Protein AF-A0AAW0K7T1-F1 (afdb_monomer_lite)

InterPro domains:
  IPR015847 Exoribonuclease, phosphorolytic domain 2 [PF03725] (44-92)
  IPR027408 PNPase/RNase PH domain superfamily [G3DSA:3.30.230.70] (1-126)
  IPR036345 Exoribonuclease, PH domain 2 superfamily [SSF55666] (41-121)
  IPR050590 Exosome complex component Rrp42 subfamily [PTHR11097] (3-123)

Foldseek 3Di:
DFDWDFWWFQDPVRDIDGDDPPDPPDDDDGTPDPGIHTDDDPWDKFKWKWADDDPDIRTPDDPVRVVVGFWMWMWIAIPVLHTPDIDIDDGDDDCPPVNVVVNSVVRVVVCVVVVVVVVVVVVVVVVVVVVVVVVVVVVVVVVVVVVVVVVVVVVVVVVVD

Sequence (161 aa):
MKVQIPAVSLNNDGKIVVVSEENGGKLEKDAVNKERMKLMLKSIPFSLTCVLHKNYILADPTAEEESIMETIVTVVLDSSSQLVSLYKPGGPVLAYTSAIQHCVALTRQRMKELQKILDEANSGMEDCVALTRQRMKELQKILDEANSGMEDFISDHSAFH

pLDDT: mean 82.74, std 13.33, range [40.06, 96.69]

Structure (mmCIF, N/CA/C/O backbone):
data_AF-A0AAW0K7T1-F1
#
_entry.id   AF-A0AAW0K7T1-F1
#
loop_
_atom_site.group_PDB
_atom_site.id
_atom_site.type_symbol
_atom_site.label_atom_id
_atom_site.label_alt_id
_atom_site.label_comp_id
_atom_site.label_asym_id
_atom_site.label_entity_id
_atom_site.label_seq_id
_atom_site.pdbx_PDB_ins_code
_atom_site.Cartn_x
_atom_site.Cartn_y
_atom_site.Cartn_z
_atom_site.occupancy
_atom_site.B_iso_or_equiv
_atom_site.auth_seq_id
_atom_site.auth_comp_id
_atom_site.auth_asym_id
_atom_site.auth_atom_id
_atom_site.pdbx_PDB_model_num
ATOM 1 N N . MET A 1 1 ? 9.283 0.497 -9.125 1.00 50.47 1 MET A N 1
ATOM 2 C CA . MET A 1 1 ? 8.727 -0.758 -9.688 1.00 50.47 1 MET A CA 1
ATOM 3 C C . MET A 1 1 ? 8.596 -0.618 -11.207 1.00 50.47 1 MET A C 1
ATOM 5 O O . MET A 1 1 ? 7.737 0.116 -11.676 1.00 50.47 1 MET A O 1
ATOM 9 N N . LYS A 1 2 ? 9.488 -1.237 -11.994 1.00 67.81 2 LYS A N 1
ATOM 10 C CA . LYS A 1 2 ? 9.484 -1.144 -13.469 1.00 67.81 2 LYS A CA 1
ATOM 11 C C . LYS A 1 2 ? 8.886 -2.415 -14.075 1.00 67.81 2 LYS A C 1
ATOM 13 O O . LYS A 1 2 ? 9.613 -3.263 -14.576 1.00 67.81 2 LYS A O 1
ATOM 18 N N . VAL A 1 3 ? 7.563 -2.551 -13.998 1.00 83.19 3 VAL A N 1
ATOM 19 C CA . VAL A 1 3 ? 6.852 -3.606 -14.735 1.00 83.19 3 VAL A CA 1
ATOM 20 C C . VAL A 1 3 ? 6.747 -3.179 -16.195 1.00 83.19 3 VAL A C 1
ATOM 22 O O . VAL A 1 3 ? 6.293 -2.071 -16.496 1.00 83.19 3 VAL A O 1
ATOM 25 N N . GLN A 1 4 ? 7.199 -4.048 -17.094 1.00 84.38 4 GLN A N 1
ATOM 26 C CA . GLN A 1 4 ? 7.139 -3.836 -18.535 1.00 84.38 4 GLN A CA 1
ATOM 27 C C . GLN A 1 4 ? 6.329 -4.948 -19.190 1.00 84.38 4 GLN A C 1
ATOM 29 O O . GLN A 1 4 ? 6.441 -6.113 -18.815 1.00 84.38 4 GLN A O 1
ATOM 34 N N . ILE A 1 5 ? 5.534 -4.571 -20.181 1.00 86.12 5 ILE A N 1
ATOM 35 C CA . ILE A 1 5 ? 4.824 -5.485 -21.063 1.00 86.12 5 ILE A CA 1
ATOM 36 C C . ILE A 1 5 ? 5.794 -5.855 -22.191 1.00 86.12 5 ILE A C 1
ATOM 38 O O . ILE A 1 5 ? 6.320 -4.946 -22.841 1.00 86.12 5 ILE A O 1
ATOM 42 N N . PRO A 1 6 ? 6.080 -7.148 -22.414 1.00 83.75 6 PRO A N 1
ATOM 43 C CA . PRO A 1 6 ? 6.983 -7.570 -23.476 1.00 83.75 6 PRO A CA 1
ATOM 44 C C . PRO A 1 6 ? 6.395 -7.288 -24.865 1.00 83.75 6 PRO A C 1
ATOM 46 O O . PRO A 1 6 ? 5.176 -7.257 -25.045 1.00 83.75 6 PRO A O 1
ATOM 49 N N . ALA A 1 7 ? 7.274 -7.121 -25.853 1.00 84.06 7 ALA A N 1
ATOM 50 C CA . ALA A 1 7 ? 6.875 -7.096 -27.253 1.00 84.06 7 ALA A CA 1
ATOM 51 C C . ALA A 1 7 ? 6.382 -8.489 -27.673 1.00 84.06 7 ALA A C 1
ATOM 53 O O . ALA A 1 7 ? 6.989 -9.505 -27.327 1.00 84.06 7 ALA A O 1
ATOM 54 N N . VAL A 1 8 ? 5.276 -8.531 -28.413 1.00 85.81 8 VAL A N 1
ATOM 55 C CA . VAL A 1 8 ? 4.668 -9.774 -28.897 1.00 85.81 8 VAL A CA 1
ATOM 56 C C . VAL A 1 8 ? 4.308 -9.658 -30.375 1.00 85.81 8 VAL A C 1
ATOM 58 O O . VAL A 1 8 ? 3.917 -8.585 -30.848 1.00 85.81 8 VAL A O 1
ATOM 61 N N . SER A 1 9 ? 4.423 -10.768 -31.099 1.00 83.62 9 SER A N 1
ATOM 62 C CA . SER A 1 9 ? 3.986 -10.910 -32.490 1.00 83.62 9 SER A CA 1
ATOM 63 C C . SER A 1 9 ? 3.113 -12.151 -32.661 1.00 83.62 9 SER A C 1
ATOM 65 O O . SER A 1 9 ? 3.105 -13.048 -31.814 1.00 83.62 9 SER A O 1
ATOM 67 N N . LEU A 1 10 ? 2.338 -12.186 -33.743 1.00 86.31 10 LEU A N 1
ATOM 68 C CA . LEU A 1 10 ? 1.570 -13.360 -34.140 1.00 86.31 10 LEU A CA 1
ATOM 69 C C . LEU A 1 10 ? 2.404 -14.165 -35.141 1.00 86.31 10 LEU A C 1
ATOM 71 O O . LEU A 1 10 ? 2.863 -13.608 -36.135 1.00 86.31 10 LEU A O 1
ATOM 75 N N . ASN A 1 11 ? 2.623 -15.454 -34.884 1.00 83.19 11 ASN A N 1
ATOM 76 C CA . ASN A 1 11 ? 3.299 -16.327 -35.841 1.00 83.19 11 ASN A CA 1
ATOM 77 C C . ASN A 1 11 ? 2.321 -16.843 -36.919 1.00 83.19 11 ASN A C 1
ATOM 79 O O . ASN A 1 11 ? 1.102 -16.710 -36.792 1.00 83.19 11 ASN A O 1
ATOM 83 N N . ASN A 1 12 ? 2.851 -1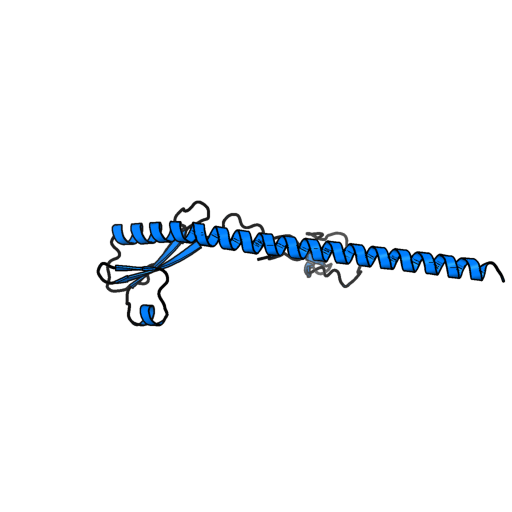7.494 -37.958 1.00 85.25 12 ASN A N 1
ATOM 84 C CA . ASN A 1 12 ? 2.056 -18.048 -39.065 1.00 85.25 12 ASN A CA 1
ATOM 85 C C . ASN A 1 12 ? 1.067 -19.160 -38.641 1.00 85.25 12 ASN A C 1
ATOM 87 O O . ASN A 1 12 ? 0.127 -19.450 -39.376 1.00 85.25 12 ASN A O 1
ATOM 91 N N . ASP A 1 13 ? 1.233 -19.740 -37.446 1.00 86.56 13 ASP A N 1
ATOM 92 C CA . ASP A 1 13 ? 0.298 -20.708 -36.851 1.00 86.56 13 ASP A CA 1
ATOM 93 C C . ASP A 1 13 ? -0.820 -20.034 -36.026 1.00 86.56 13 ASP A C 1
ATOM 95 O O . ASP A 1 13 ? -1.599 -20.718 -35.359 1.00 86.56 13 ASP A O 1
ATOM 99 N N . GLY A 1 14 ? -0.877 -18.696 -35.997 1.00 84.81 14 GLY A N 1
ATOM 100 C CA . GLY A 1 14 ? -1.840 -17.928 -35.203 1.00 84.81 14 GLY A CA 1
ATOM 101 C C . GLY A 1 14 ? -1.541 -17.894 -33.698 1.00 84.81 14 GLY A C 1
ATOM 102 O O . GLY A 1 14 ? -2.426 -17.583 -32.901 1.00 84.81 14 GLY A O 1
ATOM 103 N N . LYS A 1 15 ? -0.315 -18.221 -33.277 1.00 86.12 15 LYS A N 1
ATOM 104 C CA . LYS A 1 15 ? 0.126 -18.178 -31.875 1.00 86.12 15 LYS A CA 1
ATOM 105 C C . LYS A 1 15 ? 0.825 -16.862 -31.558 1.00 86.12 15 LYS A C 1
ATOM 107 O O . LYS A 1 15 ? 1.611 -16.355 -32.353 1.00 86.12 15 LYS A O 1
ATOM 112 N N . ILE A 1 16 ? 0.577 -16.346 -30.356 1.00 85.25 16 ILE A N 1
ATOM 113 C CA . ILE A 1 16 ? 1.273 -15.171 -29.826 1.00 85.25 16 ILE A CA 1
ATOM 114 C C . ILE A 1 16 ? 2.646 -15.615 -29.316 1.00 85.25 16 ILE A C 1
ATOM 116 O O . ILE A 1 16 ? 2.732 -16.467 -28.431 1.00 85.25 16 ILE A O 1
ATOM 120 N N . VAL A 1 17 ? 3.709 -15.034 -29.865 1.00 84.62 17 VAL A N 1
ATOM 121 C CA . VAL A 1 17 ? 5.097 -15.287 -29.465 1.00 84.62 17 VAL A CA 1
ATOM 122 C C . VAL A 1 17 ? 5.725 -14.014 -28.903 1.00 84.62 17 VAL A C 1
ATOM 124 O O . VAL A 1 17 ? 5.456 -12.909 -29.374 1.00 84.62 17 VAL A O 1
ATOM 127 N N . VAL A 1 18 ? 6.545 -14.160 -27.861 1.00 82.62 18 VAL A N 1
ATOM 128 C CA . VAL A 1 18 ? 7.312 -13.047 -27.286 1.00 82.62 18 VAL A CA 1
ATOM 129 C C . VAL A 1 18 ? 8.527 -12.786 -28.168 1.00 82.62 18 VAL A C 1
ATOM 131 O O . VAL A 1 18 ? 9.276 -13.710 -28.482 1.00 82.62 18 VAL A O 1
ATOM 134 N N . VAL A 1 19 ? 8.726 -11.528 -28.555 1.00 75.00 19 VAL A N 1
ATOM 135 C CA . VAL A 1 19 ? 9.887 -11.107 -29.343 1.00 75.00 19 VAL A CA 1
ATOM 136 C C . VAL A 1 19 ? 11.032 -10.796 -28.376 1.00 75.00 19 VAL A C 1
ATOM 138 O O . VAL A 1 19 ? 10.951 -9.840 -27.602 1.00 75.00 19 VAL A O 1
ATOM 141 N N . SER A 1 20 ? 12.086 -11.615 -28.393 1.00 65.19 20 SER A N 1
ATOM 142 C CA . SER A 1 20 ? 13.309 -11.391 -27.609 1.00 65.19 20 SER A CA 1
ATOM 143 C C . SER A 1 20 ? 14.411 -10.774 -28.479 1.00 65.19 20 SER A C 1
ATOM 145 O O . SER A 1 20 ? 14.655 -11.242 -29.586 1.00 65.19 20 SER A O 1
ATOM 147 N N . GLU A 1 21 ? 15.100 -9.749 -27.963 1.00 57.88 21 GLU A N 1
ATOM 148 C CA . GLU A 1 21 ? 16.149 -8.975 -28.669 1.00 57.88 21 GLU A CA 1
ATOM 149 C C . GLU A 1 21 ? 17.438 -9.773 -28.962 1.00 57.88 21 GLU A C 1
ATOM 151 O O . GLU A 1 21 ? 18.262 -9.363 -29.771 1.00 57.88 21 GLU A O 1
ATOM 156 N N . GLU A 1 22 ? 17.611 -10.923 -28.315 1.00 51.62 22 GLU A N 1
ATOM 157 C CA . GLU A 1 22 ? 18.790 -11.802 -28.386 1.00 51.62 22 GLU A CA 1
ATOM 158 C C . GLU A 1 22 ? 18.866 -12.652 -29.665 1.00 51.62 22 GLU A C 1
ATOM 160 O O . GLU A 1 22 ? 19.948 -13.089 -30.052 1.00 51.62 22 GLU A O 1
ATOM 165 N N . ASN A 1 23 ? 17.754 -12.818 -30.383 1.00 42.06 23 ASN A N 1
ATOM 166 C CA . ASN A 1 23 ? 17.749 -13.483 -31.679 1.00 42.06 23 ASN A CA 1
ATOM 167 C C . ASN A 1 23 ? 17.470 -12.438 -32.755 1.00 42.06 23 ASN A C 1
ATOM 169 O O . ASN A 1 23 ? 16.326 -12.025 -32.926 1.00 42.06 23 ASN A O 1
ATOM 173 N N . GLY A 1 24 ? 18.503 -12.055 -33.514 1.00 43.94 24 GLY A N 1
ATOM 174 C CA . GLY A 1 24 ? 18.429 -11.210 -34.718 1.00 43.94 24 GLY A CA 1
ATOM 175 C C . GLY A 1 24 ? 17.633 -11.830 -35.879 1.00 43.94 24 GLY A C 1
ATOM 176 O O . GLY A 1 24 ? 18.003 -11.702 -37.045 1.00 43.94 24 GLY A O 1
ATOM 177 N N . GLY A 1 25 ? 16.551 -12.543 -35.572 1.00 40.06 25 GLY A N 1
ATOM 178 C CA . GLY A 1 25 ? 15.578 -13.039 -36.519 1.00 40.06 25 GLY A CA 1
ATOM 179 C C . GLY A 1 25 ? 14.757 -11.874 -37.046 1.00 40.06 25 GLY A C 1
ATOM 180 O O . GLY A 1 25 ? 14.109 -11.163 -36.282 1.00 40.06 25 GLY A O 1
ATOM 181 N N . LYS A 1 26 ? 14.826 -11.684 -38.366 1.00 46.22 26 LYS A N 1
ATOM 182 C CA . LYS A 1 26 ? 13.970 -10.814 -39.180 1.00 46.22 26 LYS A CA 1
ATOM 183 C C . LYS A 1 26 ? 12.615 -10.561 -38.511 1.00 46.22 26 LYS A C 1
ATOM 185 O O . LYS A 1 26 ? 11.834 -11.490 -38.337 1.00 46.22 26 LYS A O 1
ATOM 190 N N . LEU A 1 27 ? 12.347 -9.290 -38.212 1.00 50.31 27 LEU A N 1
ATOM 191 C CA . LEU A 1 27 ? 11.017 -8.768 -37.909 1.00 50.31 27 LEU A CA 1
ATOM 192 C C . LEU A 1 27 ? 10.053 -9.204 -39.024 1.00 50.31 27 LEU A C 1
ATOM 194 O O . LEU A 1 27 ? 9.995 -8.580 -40.087 1.00 50.31 27 LEU A O 1
ATOM 198 N N . GLU A 1 28 ? 9.331 -10.305 -38.810 1.00 49.34 28 GLU A N 1
ATOM 199 C CA . GLU A 1 28 ? 8.152 -10.613 -39.609 1.00 49.34 28 GLU A CA 1
ATOM 200 C C . GLU A 1 28 ? 7.115 -9.514 -39.356 1.00 49.34 28 GLU A C 1
ATOM 202 O O . GLU A 1 28 ? 7.003 -8.959 -38.261 1.00 49.34 28 GLU A O 1
ATOM 207 N N . LYS A 1 29 ? 6.440 -9.119 -40.432 1.00 51.88 29 LYS A N 1
ATOM 208 C CA . LYS A 1 29 ? 5.893 -7.778 -40.669 1.00 51.88 29 LYS A CA 1
ATOM 209 C C . LYS A 1 29 ? 4.701 -7.353 -39.795 1.00 51.88 29 LYS A C 1
ATOM 211 O O . LYS A 1 29 ? 4.168 -6.281 -40.048 1.00 51.88 29 LYS A O 1
ATOM 216 N N . ASP A 1 30 ? 4.351 -8.084 -38.740 1.00 53.38 30 ASP A N 1
ATOM 217 C CA . ASP A 1 30 ? 3.136 -7.849 -37.944 1.00 53.38 30 ASP A CA 1
ATOM 218 C C . ASP A 1 30 ? 3.378 -7.953 -36.422 1.00 53.38 30 ASP A C 1
ATOM 220 O O . ASP A 1 30 ? 2.646 -8.611 -35.680 1.00 53.38 30 ASP A O 1
ATOM 224 N N . ALA A 1 31 ? 4.432 -7.306 -35.913 1.00 53.41 31 ALA A N 1
ATOM 225 C CA . ALA A 1 31 ? 4.592 -7.126 -34.468 1.00 53.41 31 ALA A CA 1
ATOM 226 C C . ALA A 1 31 ? 3.558 -6.111 -33.938 1.00 53.41 31 ALA A C 1
ATOM 228 O O . ALA A 1 31 ? 3.558 -4.949 -34.348 1.00 53.41 31 ALA A O 1
ATOM 229 N N . VAL A 1 32 ? 2.702 -6.535 -32.996 1.00 61.22 32 VAL A N 1
ATOM 230 C CA . VAL A 1 32 ? 1.666 -5.682 -32.370 1.00 61.22 32 VAL A CA 1
ATOM 231 C C . VAL A 1 32 ? 2.302 -4.595 -31.499 1.00 61.22 32 VAL A C 1
ATOM 233 O O . VAL A 1 32 ? 1.772 -3.493 -31.390 1.00 61.22 32 VAL A O 1
ATOM 236 N N . ASN A 1 33 ? 3.472 -4.881 -30.920 1.00 62.50 33 ASN A N 1
ATOM 237 C CA . ASN A 1 33 ? 4.326 -3.899 -30.261 1.00 62.50 33 ASN A CA 1
ATOM 238 C C . ASN A 1 33 ? 5.776 -4.077 -30.698 1.00 62.50 33 ASN A C 1
ATOM 240 O O . ASN A 1 33 ? 6.295 -5.190 -30.687 1.00 62.50 33 ASN A O 1
ATOM 244 N N . LYS A 1 34 ? 6.424 -2.965 -31.061 1.00 65.31 34 LYS A N 1
ATOM 245 C CA . LYS A 1 34 ? 7.821 -2.947 -31.523 1.00 65.31 34 LYS A CA 1
ATOM 246 C C . LYS A 1 34 ? 8.830 -3.017 -30.375 1.00 65.31 34 LYS A C 1
ATOM 248 O O . LYS A 1 34 ? 9.955 -3.441 -30.594 1.00 65.31 34 LYS A O 1
ATOM 253 N N . GLU A 1 35 ? 8.425 -2.619 -29.169 1.00 70.31 35 GLU A N 1
ATOM 254 C CA . GLU A 1 35 ? 9.294 -2.521 -27.994 1.00 70.31 35 GLU A CA 1
ATOM 255 C C . GLU A 1 35 ? 8.539 -2.878 -26.707 1.00 70.31 35 GLU A C 1
ATOM 257 O O . GLU A 1 35 ? 7.304 -2.932 -26.674 1.00 70.31 35 GLU A O 1
ATOM 262 N N . ARG A 1 36 ? 9.290 -3.100 -25.622 1.00 76.62 36 ARG A N 1
ATOM 263 C CA . ARG A 1 36 ? 8.721 -3.300 -24.285 1.00 76.62 36 ARG A CA 1
ATOM 264 C C . ARG A 1 36 ? 8.032 -2.021 -23.802 1.00 76.62 36 ARG A C 1
ATOM 266 O O . ARG A 1 36 ? 8.663 -0.973 -23.690 1.00 76.62 36 ARG A O 1
ATOM 273 N N . MET A 1 37 ? 6.753 -2.111 -23.442 1.00 80.62 37 MET A N 1
ATOM 274 C CA . MET A 1 37 ? 5.972 -0.962 -22.968 1.00 80.62 37 MET A CA 1
ATOM 275 C C . MET A 1 37 ? 5.970 -0.873 -21.443 1.00 80.62 37 MET A C 1
ATOM 277 O O . MET A 1 37 ? 5.801 -1.876 -20.754 1.00 80.62 37 MET A O 1
ATOM 281 N N . LYS A 1 38 ? 6.094 0.334 -20.883 1.00 82.06 38 LYS A N 1
ATOM 282 C CA . LYS A 1 38 ? 5.908 0.551 -19.438 1.00 82.06 38 LYS A CA 1
ATOM 283 C C . LYS A 1 38 ? 4.425 0.386 -19.087 1.00 82.06 38 LYS A C 1
ATOM 285 O O . LYS A 1 38 ? 3.571 0.974 -19.747 1.00 82.06 38 LYS A O 1
ATOM 290 N N . LEU A 1 39 ? 4.117 -0.378 -18.036 1.00 85.50 39 LEU A N 1
ATOM 291 C CA . LEU A 1 39 ? 2.747 -0.472 -17.531 1.00 85.50 39 LEU A CA 1
ATOM 292 C C . LEU A 1 39 ? 2.330 0.875 -16.923 1.00 85.50 39 LEU A C 1
ATOM 294 O O . LEU A 1 39 ? 2.971 1.366 -15.992 1.00 85.50 39 LEU A O 1
ATOM 298 N N . MET A 1 40 ? 1.250 1.460 -17.440 1.00 82.81 40 MET A N 1
ATOM 299 C CA . MET A 1 40 ? 0.677 2.695 -16.911 1.00 82.81 40 MET A CA 1
ATOM 300 C C . MET A 1 40 ? -0.459 2.382 -15.941 1.00 82.81 40 MET A C 1
ATOM 302 O O . MET A 1 40 ? -1.501 1.864 -16.335 1.00 82.81 40 MET A O 1
ATOM 306 N N . LEU A 1 41 ? -0.263 2.726 -14.670 1.00 84.50 41 LEU A N 1
ATOM 307 C CA . LEU A 1 41 ? -1.306 2.649 -13.652 1.00 84.50 41 LEU A CA 1
ATOM 308 C C . LEU A 1 41 ? -1.999 4.008 -13.542 1.00 84.50 41 LEU A C 1
ATOM 310 O O . LEU A 1 41 ? -1.337 5.031 -13.393 1.00 84.50 41 LEU A O 1
ATOM 314 N N . LYS A 1 42 ? -3.336 4.019 -13.603 1.00 84.94 42 LYS A N 1
ATOM 315 C CA . LYS A 1 42 ? -4.131 5.251 -13.461 1.00 84.94 42 LYS A CA 1
ATOM 316 C C . LYS A 1 42 ? -4.083 5.811 -12.036 1.00 84.94 42 LYS A C 1
ATOM 318 O O . LYS A 1 42 ? -4.113 7.021 -11.851 1.00 84.94 42 LYS A O 1
ATOM 323 N N . SER A 1 43 ? -4.056 4.931 -11.040 1.00 85.81 43 SER A N 1
ATOM 324 C CA . SER A 1 43 ? -3.991 5.279 -9.623 1.00 85.81 43 SER A CA 1
ATOM 325 C C . SER A 1 43 ? -3.357 4.127 -8.853 1.00 85.81 43 SER A C 1
ATOM 327 O O . SER A 1 43 ? -3.539 2.965 -9.224 1.00 85.81 43 SER A O 1
ATOM 329 N N . ILE A 1 44 ? -2.611 4.455 -7.801 1.00 88.88 44 ILE A N 1
ATOM 330 C CA . ILE A 1 44 ? -1.994 3.486 -6.897 1.00 88.88 44 ILE A CA 1
ATOM 331 C C . ILE A 1 44 ? -2.796 3.522 -5.593 1.00 88.88 44 ILE A C 1
ATOM 333 O O . ILE A 1 44 ? -2.807 4.564 -4.933 1.00 88.88 44 ILE A O 1
ATOM 337 N N . PRO A 1 45 ? -3.510 2.440 -5.238 1.00 93.31 45 PRO A N 1
ATOM 338 C CA . PRO A 1 45 ? -4.230 2.387 -3.981 1.00 93.31 45 PRO A CA 1
ATOM 339 C C . PRO A 1 45 ? -3.273 2.127 -2.814 1.00 93.31 45 PRO A C 1
ATOM 341 O O . PRO A 1 45 ? -2.328 1.349 -2.932 1.00 93.31 45 PRO A O 1
ATOM 344 N N . PHE A 1 46 ? -3.566 2.735 -1.669 1.00 94.12 46 PHE A N 1
ATOM 345 C CA . PHE A 1 46 ? -2.859 2.521 -0.412 1.00 94.12 46 PHE A CA 1
ATOM 346 C C . PHE A 1 46 ? -3.810 1.921 0.608 1.00 94.12 46 PHE A C 1
ATOM 348 O O . PHE A 1 46 ? -4.906 2.438 0.833 1.00 94.12 46 PHE A O 1
ATOM 355 N N . SER A 1 47 ? -3.376 0.832 1.231 1.00 95.44 47 SER A N 1
ATOM 356 C CA . SER A 1 47 ? -4.105 0.168 2.301 1.00 95.44 47 SER A CA 1
ATOM 357 C C . SER A 1 47 ? -3.452 0.431 3.648 1.00 95.44 47 SER A C 1
ATOM 359 O O . SER A 1 47 ? -2.228 0.393 3.755 1.00 95.44 47 SER A O 1
ATOM 361 N N . LEU A 1 48 ? -4.267 0.617 4.679 1.00 95.25 48 LEU A N 1
ATOM 362 C CA . LEU A 1 48 ? -3.835 0.565 6.068 1.00 95.25 48 LEU A CA 1
ATOM 363 C C . LEU A 1 48 ? -4.748 -0.390 6.828 1.00 95.25 48 LEU A C 1
ATOM 365 O O . LEU A 1 48 ? -5.976 -0.296 6.744 1.00 95.25 48 LEU A O 1
ATOM 369 N N . THR A 1 49 ? -4.132 -1.289 7.583 1.00 94.25 49 THR A N 1
ATOM 370 C CA . THR A 1 49 ? -4.830 -2.160 8.521 1.00 94.25 49 THR A CA 1
ATOM 371 C C . THR A 1 49 ? -4.818 -1.510 9.896 1.00 94.25 49 THR A C 1
ATOM 373 O O . THR A 1 49 ? -3.805 -0.976 10.346 1.00 94.25 49 THR A O 1
ATOM 376 N N . CYS A 1 50 ? -5.969 -1.505 10.555 1.00 93.31 50 CYS A N 1
ATOM 377 C CA . CYS A 1 50 ? -6.133 -0.987 11.899 1.00 93.31 50 CYS A CA 1
ATOM 378 C C . CYS A 1 50 ? -6.836 -2.019 12.773 1.00 93.31 50 CYS A C 1
ATOM 380 O O . CYS A 1 50 ? -7.800 -2.650 12.347 1.00 93.31 50 CYS A O 1
ATOM 382 N N . VAL A 1 51 ? -6.407 -2.139 14.020 1.00 92.06 51 VAL A N 1
ATOM 383 C CA . VAL A 1 51 ? -7.104 -2.915 15.044 1.00 92.06 51 VAL A CA 1
ATOM 384 C C . VAL A 1 51 ? -7.993 -1.988 15.861 1.00 92.06 51 VAL A C 1
ATOM 386 O O . VAL A 1 51 ? -7.570 -0.910 16.284 1.00 92.06 51 VAL A O 1
ATOM 389 N N . LEU A 1 52 ? -9.230 -2.422 16.102 1.00 89.44 52 LEU A N 1
ATOM 390 C CA . LEU A 1 52 ? -10.165 -1.758 17.004 1.00 89.44 52 LEU A CA 1
ATOM 391 C C . LEU A 1 52 ? -10.208 -2.515 18.331 1.00 89.44 52 LEU A C 1
ATOM 393 O O . LEU A 1 52 ? -10.714 -3.635 18.392 1.00 89.44 52 LEU A O 1
ATOM 397 N N . HIS A 1 53 ? -9.733 -1.887 19.406 1.00 86.88 53 HIS A N 1
ATOM 398 C CA . HIS A 1 53 ? -9.782 -2.466 20.745 1.00 86.88 53 HIS A CA 1
ATOM 399 C C . HIS A 1 53 ? -10.363 -1.479 21.752 1.00 86.88 53 HIS A C 1
ATOM 401 O O . HIS A 1 53 ? -9.719 -0.498 22.125 1.00 86.88 53 HIS A O 1
ATOM 407 N N . LYS A 1 54 ? -11.574 -1.762 22.248 1.00 83.75 54 LYS A N 1
ATOM 408 C CA . LYS A 1 54 ? -12.308 -0.883 23.175 1.00 83.75 54 LYS A CA 1
ATOM 409 C C . LYS A 1 54 ? -12.432 0.536 22.593 1.00 83.75 54 LYS A C 1
ATOM 411 O O . LYS A 1 54 ? -13.171 0.735 21.635 1.00 83.75 54 LYS A O 1
ATOM 416 N N . ASN A 1 55 ? -11.685 1.495 23.139 1.00 83.44 55 ASN A N 1
ATOM 417 C CA . ASN A 1 55 ? -11.658 2.897 22.715 1.00 83.44 55 ASN A CA 1
ATOM 418 C C . ASN A 1 55 ? -10.371 3.278 21.966 1.00 83.44 55 ASN A C 1
ATOM 420 O O . ASN A 1 55 ? -10.157 4.455 21.680 1.00 83.44 55 ASN A O 1
ATOM 424 N N . TYR A 1 56 ? -9.516 2.304 21.661 1.00 87.62 56 TYR A N 1
ATOM 425 C CA . TYR A 1 56 ? -8.237 2.510 21.000 1.00 87.62 56 TYR A CA 1
ATOM 426 C C . TYR A 1 56 ? -8.275 1.990 19.565 1.00 87.62 56 TYR A C 1
ATOM 428 O O . TYR A 1 56 ? -8.881 0.956 19.270 1.00 87.62 56 TYR A O 1
ATOM 436 N N . ILE A 1 57 ? -7.604 2.731 18.686 1.00 90.12 57 ILE A N 1
ATOM 437 C CA . ILE A 1 57 ? -7.356 2.358 17.298 1.00 90.12 57 ILE A CA 1
ATOM 438 C C . ILE A 1 57 ? -5.847 2.226 17.160 1.00 90.12 57 ILE A C 1
ATOM 440 O O . ILE A 1 57 ? -5.123 3.202 17.356 1.00 90.12 57 ILE A O 1
ATOM 444 N N . LEU A 1 58 ? -5.390 1.021 16.850 1.00 91.75 58 LEU A N 1
ATOM 445 C CA . LEU A 1 58 ? -3.987 0.729 16.578 1.00 91.75 58 LEU A CA 1
ATOM 446 C C . LEU A 1 58 ? -3.819 0.674 15.064 1.00 91.75 58 LEU A C 1
ATOM 448 O O . LEU A 1 58 ? -4.588 -0.009 14.392 1.00 91.75 58 LEU A O 1
ATOM 452 N N . ALA A 1 59 ? -2.868 1.427 14.526 1.00 92.75 59 ALA A N 1
ATOM 453 C CA . ALA A 1 59 ? -2.562 1.427 13.102 1.00 92.75 59 ALA A CA 1
ATOM 454 C C . ALA A 1 59 ? -1.349 0.534 12.851 1.00 92.75 59 ALA A C 1
ATOM 456 O O . ALA A 1 59 ? -0.348 0.706 13.538 1.00 92.75 59 ALA A O 1
ATOM 457 N N . ASP A 1 60 ? -1.443 -0.330 11.841 1.00 91.94 60 ASP A N 1
ATOM 458 C CA . ASP A 1 60 ? -0.391 -1.270 11.442 1.00 91.94 60 ASP A CA 1
ATOM 459 C C . ASP A 1 60 ? 0.017 -2.229 12.577 1.00 91.94 60 ASP A C 1
ATOM 461 O O . ASP A 1 60 ? 1.115 -2.119 13.123 1.00 91.94 60 ASP A O 1
ATOM 465 N N . PRO A 1 61 ? -0.906 -3.114 13.003 1.00 92.25 61 PRO A N 1
ATOM 466 C CA . PRO A 1 61 ? -0.670 -3.986 14.144 1.00 92.25 61 PRO A CA 1
ATOM 467 C C . PRO A 1 61 ? 0.450 -5.002 13.873 1.00 92.25 61 PRO A C 1
ATOM 469 O O . PRO A 1 61 ? 0.600 -5.499 12.755 1.00 92.25 61 PRO A O 1
ATOM 472 N N . THR A 1 62 ? 1.215 -5.361 14.904 1.00 92.94 62 THR A N 1
ATOM 473 C CA . 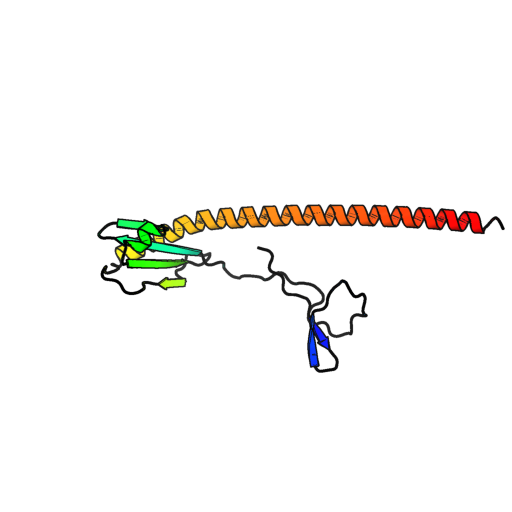THR A 1 62 ? 2.178 -6.472 14.813 1.00 92.94 62 THR A CA 1
ATOM 474 C C . THR A 1 62 ? 1.476 -7.828 14.871 1.00 92.94 62 THR A C 1
ATOM 476 O O . THR A 1 62 ? 0.321 -7.933 15.280 1.00 92.94 62 THR A O 1
ATOM 479 N N . ALA A 1 63 ? 2.189 -8.903 14.529 1.00 91.62 63 ALA A N 1
ATOM 480 C CA . ALA A 1 63 ? 1.646 -10.260 14.613 1.00 91.62 63 ALA A CA 1
ATOM 481 C C . ALA A 1 63 ? 1.170 -10.619 16.037 1.00 91.62 63 ALA A C 1
ATOM 483 O O . ALA A 1 63 ? 0.163 -11.307 16.209 1.00 91.62 63 ALA A O 1
ATOM 484 N N . GLU A 1 64 ? 1.870 -10.143 17.070 1.00 91.06 64 GLU A N 1
ATOM 485 C CA . GLU A 1 64 ? 1.466 -10.318 18.465 1.00 91.06 64 GLU A CA 1
ATOM 486 C C . GLU A 1 64 ? 0.178 -9.553 18.781 1.00 91.06 64 GLU A C 1
ATOM 488 O O . GLU A 1 64 ? -0.706 -10.088 19.450 1.00 91.06 64 GLU A O 1
ATOM 493 N N . GLU A 1 65 ? 0.048 -8.321 18.284 1.00 89.38 65 GLU A N 1
ATOM 494 C CA . GLU A 1 65 ? -1.153 -7.506 18.470 1.00 89.38 65 GLU A CA 1
ATOM 495 C C . GLU A 1 65 ? -2.352 -8.121 17.742 1.00 89.38 65 GLU A C 1
ATOM 497 O O . GLU A 1 65 ? -3.423 -8.246 18.332 1.00 89.38 65 GLU A O 1
ATOM 502 N N . GLU A 1 66 ? -2.178 -8.587 16.506 1.00 88.12 66 GLU A N 1
ATOM 503 C CA . GLU A 1 66 ? -3.223 -9.281 15.744 1.00 88.12 66 GLU A CA 1
ATOM 504 C C . GLU A 1 66 ? -3.672 -10.588 16.415 1.00 88.12 66 GLU A C 1
ATOM 506 O O . GLU A 1 66 ? -4.857 -10.909 16.396 1.00 88.12 66 GLU A O 1
ATOM 511 N N . SER A 1 67 ? -2.757 -11.321 17.058 1.00 88.25 67 SER A N 1
ATOM 512 C CA . SER A 1 67 ? -3.067 -12.577 17.760 1.00 88.25 67 SER A CA 1
ATOM 513 C C . SER A 1 67 ? -3.966 -12.374 18.988 1.00 88.25 67 SER A C 1
ATOM 515 O O . SER A 1 67 ? -4.777 -13.233 19.334 1.00 88.25 67 SER A O 1
ATOM 517 N N . ILE A 1 68 ? -3.840 -11.221 19.651 1.00 85.81 68 ILE A N 1
ATOM 518 C CA . ILE A 1 68 ? -4.603 -10.886 20.862 1.00 85.81 68 ILE A CA 1
ATOM 519 C C . ILE A 1 68 ? -5.937 -10.207 20.511 1.00 85.81 68 ILE A C 1
ATOM 521 O O . ILE A 1 68 ? -6.877 -10.218 21.309 1.00 85.81 68 ILE A O 1
ATOM 525 N N . MET A 1 69 ? -6.026 -9.577 19.340 1.00 83.69 69 MET A N 1
ATOM 526 C CA . MET A 1 69 ? -7.087 -8.629 19.017 1.00 83.69 69 MET A CA 1
ATOM 527 C C . MET A 1 69 ? -8.088 -9.197 18.013 1.00 83.69 69 MET A C 1
ATOM 529 O O . MET A 1 69 ? -7.753 -9.611 16.913 1.00 83.69 69 MET A O 1
ATOM 533 N N . GLU A 1 70 ? -9.370 -9.141 18.365 1.00 78.06 70 GLU A N 1
ATOM 534 C CA . GLU A 1 70 ? -10.421 -9.856 17.629 1.00 78.06 70 GLU A CA 1
ATOM 535 C C . GLU A 1 70 ? -11.095 -9.024 16.526 1.00 78.06 70 GLU A C 1
ATOM 537 O O . GLU A 1 70 ? -11.997 -9.507 15.842 1.00 78.06 70 GLU A O 1
ATOM 542 N N . THR A 1 71 ? -10.762 -7.736 16.378 1.00 88.50 71 THR A N 1
ATOM 543 C CA . THR A 1 71 ? -11.392 -6.872 15.366 1.00 88.50 71 THR A CA 1
ATOM 544 C C . THR A 1 71 ? -10.375 -6.041 14.611 1.00 88.50 71 THR A C 1
ATOM 546 O O . THR A 1 71 ? -9.796 -5.091 15.134 1.00 88.50 71 THR A O 1
ATOM 549 N N . ILE A 1 72 ? -10.253 -6.373 13.332 1.00 90.12 72 ILE A N 1
ATOM 550 C CA . ILE A 1 72 ? -9.396 -5.705 12.364 1.00 90.12 72 ILE A CA 1
ATOM 551 C C . ILE A 1 72 ? -10.283 -4.957 11.361 1.00 90.12 72 ILE A C 1
ATOM 553 O O . ILE A 1 72 ? -11.398 -5.379 11.046 1.00 90.12 72 ILE A O 1
ATOM 557 N N . VAL A 1 73 ? -9.803 -3.819 10.876 1.00 92.56 73 VAL A N 1
ATOM 558 C CA . VAL A 1 73 ? -10.399 -3.035 9.799 1.00 92.56 73 VAL A CA 1
ATOM 559 C C . VAL A 1 73 ? -9.295 -2.651 8.829 1.00 92.56 73 VAL A C 1
ATOM 561 O O . VAL A 1 73 ? -8.345 -1.976 9.207 1.00 92.56 73 VAL A O 1
ATOM 564 N N . THR A 1 74 ? -9.440 -3.023 7.565 1.00 94.81 74 THR A N 1
ATOM 565 C CA . THR A 1 74 ? -8.550 -2.582 6.493 1.00 94.81 74 THR A CA 1
ATOM 566 C C . THR A 1 74 ? -9.256 -1.518 5.668 1.00 94.81 74 THR A C 1
ATOM 568 O O . THR A 1 74 ? -10.357 -1.732 5.156 1.00 94.81 74 THR A O 1
ATOM 571 N N . VAL A 1 75 ? -8.623 -0.358 5.537 1.00 95.75 75 VAL A N 1
ATOM 572 C CA . VAL A 1 75 ? -9.098 0.760 4.721 1.00 95.75 75 VAL A CA 1
ATOM 573 C C . VAL A 1 75 ? -8.192 0.886 3.510 1.00 95.75 75 VAL A C 1
ATOM 575 O O . VAL A 1 75 ? -6.974 0.901 3.657 1.00 95.75 75 VAL A O 1
ATOM 578 N N . VAL A 1 76 ? -8.776 1.017 2.322 1.00 96.69 76 VAL A N 1
ATOM 579 C CA . VAL A 1 76 ? -8.041 1.240 1.074 1.00 96.69 76 VAL A CA 1
ATOM 580 C C . VAL A 1 76 ? -8.472 2.561 0.457 1.00 96.69 76 VAL A C 1
ATOM 582 O O . VAL A 1 76 ? -9.661 2.770 0.209 1.00 96.69 76 VAL A O 1
ATOM 585 N N . LEU A 1 77 ? -7.507 3.438 0.188 1.00 95.62 77 LEU A N 1
ATOM 586 C CA . LEU A 1 77 ? -7.715 4.729 -0.462 1.00 95.62 77 LEU A CA 1
ATOM 587 C C . LEU A 1 77 ? -7.010 4.784 -1.819 1.00 95.62 77 LEU A C 1
ATOM 589 O O . LEU A 1 77 ? -5.956 4.180 -1.984 1.00 95.62 77 LEU A O 1
ATOM 593 N N . ASP A 1 78 ? -7.569 5.520 -2.777 1.00 92.56 78 ASP A N 1
ATOM 594 C CA . ASP A 1 78 ? -6.902 5.828 -4.048 1.00 92.56 78 ASP A CA 1
ATOM 595 C C . ASP A 1 78 ? -5.927 7.014 -3.913 1.00 92.56 78 ASP A C 1
ATOM 597 O O . ASP A 1 78 ? -5.856 7.671 -2.873 1.00 92.56 78 ASP A O 1
ATOM 601 N N . SER A 1 79 ? -5.212 7.341 -4.994 1.00 88.38 79 SER A N 1
ATOM 602 C CA . SER A 1 79 ? -4.303 8.500 -5.077 1.00 88.38 79 SER A CA 1
ATOM 603 C C . SER A 1 79 ? -4.973 9.862 -4.821 1.00 88.38 79 SER A C 1
ATOM 605 O O . SER A 1 79 ? -4.304 10.823 -4.449 1.00 88.38 79 SER A O 1
ATOM 607 N N . SER A 1 80 ? -6.291 9.961 -4.994 1.00 90.31 80 SER A N 1
ATOM 608 C CA . SER A 1 80 ? -7.105 11.145 -4.689 1.00 90.31 80 SER A CA 1
ATOM 609 C C . SER A 1 80 ? -7.666 11.110 -3.260 1.00 90.31 80 SER A C 1
ATOM 611 O O . SER A 1 80 ? -8.523 11.919 -2.902 1.00 90.31 80 SER A O 1
ATOM 613 N N . SER A 1 81 ? -7.171 10.190 -2.423 1.00 89.62 81 SER A N 1
ATOM 614 C CA . SER A 1 81 ? -7.649 9.931 -1.067 1.00 89.62 81 SER A CA 1
ATOM 615 C C . SER A 1 81 ? -9.131 9.532 -1.005 1.00 89.62 81 SER A C 1
ATOM 617 O O . SER A 1 81 ? -9.785 9.714 0.018 1.00 89.62 81 SER A O 1
ATOM 619 N N . GLN A 1 82 ? -9.724 9.016 -2.070 1.00 92.94 82 GLN A N 1
ATOM 620 C CA . GLN A 1 82 ? -11.095 8.515 -2.039 1.00 92.94 82 GLN A CA 1
ATOM 621 C C . GLN A 1 82 ? -11.113 7.083 -1.519 1.00 92.94 82 GLN A C 1
ATOM 623 O O . GLN A 1 82 ? -10.187 6.314 -1.763 1.00 92.94 82 GLN A O 1
ATOM 628 N N . LEU A 1 83 ? -12.164 6.730 -0.779 1.00 93.94 83 LEU A N 1
ATOM 629 C CA . LEU A 1 83 ? -12.330 5.377 -0.263 1.00 93.94 83 LEU A CA 1
ATOM 630 C C . LEU A 1 83 ? -12.621 4.419 -1.420 1.00 93.94 83 LEU A C 1
ATOM 632 O O . LEU A 1 83 ? -13.625 4.573 -2.109 1.00 93.94 83 LEU A O 1
ATOM 636 N N . VAL A 1 84 ? -11.746 3.433 -1.605 1.00 94.50 84 VAL A N 1
ATOM 637 C CA . VAL A 1 84 ? -11.888 2.376 -2.614 1.00 94.50 84 VAL A CA 1
ATOM 638 C C . VAL A 1 84 ? -12.540 1.150 -1.997 1.00 94.50 84 VAL A C 1
ATOM 640 O O . VAL A 1 84 ? -13.458 0.574 -2.571 1.00 94.50 84 VAL A O 1
ATOM 643 N N . SER A 1 85 ? -12.059 0.744 -0.823 1.00 94.81 85 SER A N 1
ATOM 644 C CA . SER A 1 85 ? -12.562 -0.433 -0.126 1.00 94.81 85 SER A CA 1
ATOM 645 C C . SER A 1 85 ? -12.441 -0.262 1.381 1.00 94.81 85 SER A C 1
ATOM 647 O O . SER A 1 85 ? -11.510 0.369 1.884 1.00 94.81 85 SER A O 1
ATOM 649 N N . LEU A 1 86 ? -13.399 -0.841 2.093 1.00 93.62 86 LEU A N 1
ATOM 650 C CA . LEU A 1 86 ? -13.397 -0.974 3.538 1.00 93.62 86 LEU A CA 1
ATOM 651 C C . LEU A 1 86 ? -13.698 -2.434 3.857 1.00 93.62 86 LEU A C 1
ATOM 653 O O . LEU A 1 86 ? -14.746 -2.950 3.470 1.00 93.62 86 LEU A O 1
ATOM 657 N N . TYR A 1 87 ? -12.795 -3.083 4.579 1.00 92.81 87 TYR A N 1
ATOM 658 C CA . TYR A 1 87 ? -12.925 -4.482 4.943 1.00 92.81 87 TYR A CA 1
ATOM 659 C C . TYR A 1 87 ? -12.888 -4.643 6.459 1.00 92.81 87 TYR A C 1
ATOM 661 O O . TYR A 1 87 ? -11.928 -4.243 7.108 1.00 92.81 87 TYR A O 1
ATOM 669 N N . LYS A 1 88 ? -13.939 -5.239 7.021 1.00 90.38 88 LYS A N 1
ATOM 670 C CA . LYS A 1 88 ? -14.026 -5.619 8.434 1.00 90.38 88 LYS A CA 1
ATOM 671 C C . LYS A 1 88 ? -14.424 -7.098 8.509 1.00 90.38 88 LYS A C 1
ATOM 673 O O . LYS A 1 88 ? -15.613 -7.399 8.363 1.00 90.38 88 LYS A O 1
ATOM 678 N N . PRO A 1 89 ? -13.476 -8.023 8.714 1.00 83.19 89 PRO A N 1
ATOM 679 C CA . PRO A 1 89 ? -13.780 -9.439 8.864 1.00 83.19 89 PRO A CA 1
ATOM 680 C C . PRO A 1 89 ? -14.419 -9.703 10.229 1.00 83.19 89 PRO A C 1
ATOM 682 O O . PRO A 1 89 ? -13.711 -9.907 11.207 1.00 83.19 89 PRO A O 1
ATOM 685 N N . GLY A 1 90 ? -15.754 -9.694 10.304 1.00 76.12 90 GLY A N 1
ATOM 686 C CA . GLY A 1 90 ? -16.494 -10.120 11.501 1.00 76.12 90 GLY A CA 1
ATOM 687 C C . GLY A 1 90 ? -15.965 -9.512 12.810 1.00 76.12 90 GLY A C 1
ATOM 688 O O . GLY A 1 90 ? -15.476 -8.383 12.821 1.00 76.12 90 GLY A O 1
ATOM 689 N N . GLY A 1 91 ? -16.084 -10.236 13.920 1.00 76.06 91 GLY A N 1
ATOM 690 C CA . GLY A 1 91 ? -15.507 -9.848 15.213 1.00 76.06 91 GLY A CA 1
ATOM 691 C C . GLY A 1 91 ? -16.476 -9.118 16.160 1.00 76.06 91 GLY A C 1
ATOM 692 O O . GLY A 1 91 ? -17.460 -8.525 15.705 1.00 76.06 91 GLY A O 1
ATOM 693 N N . PRO A 1 92 ? -16.215 -9.160 17.479 1.00 75.75 92 PRO A N 1
ATOM 694 C CA . PRO A 1 92 ? -17.166 -8.725 18.504 1.00 75.75 92 PRO A CA 1
ATOM 695 C C . PRO A 1 92 ? -17.241 -7.208 18.684 1.00 75.75 92 PRO A C 1
ATOM 697 O O . PRO A 1 92 ? -18.231 -6.703 19.212 1.00 75.75 92 PRO A O 1
ATOM 700 N N . VAL A 1 93 ? -16.226 -6.458 18.241 1.00 77.56 93 VAL A N 1
ATOM 701 C CA . VAL A 1 93 ? -16.241 -4.996 18.338 1.00 77.56 93 VAL A CA 1
ATOM 702 C C . VAL A 1 93 ? -17.055 -4.418 17.181 1.00 77.56 93 VAL A C 1
ATOM 704 O O . VAL A 1 93 ? -16.753 -4.635 15.999 1.00 77.56 93 VAL A O 1
ATOM 707 N N . LEU A 1 94 ? -18.084 -3.640 17.526 1.00 73.62 94 LEU A N 1
ATOM 708 C CA . LEU A 1 94 ? -18.837 -2.831 16.572 1.00 73.62 94 LEU A CA 1
ATOM 709 C C . LEU A 1 94 ? -17.945 -1.700 16.051 1.00 73.62 94 LEU A C 1
ATOM 711 O O . LEU A 1 94 ? -17.453 -0.871 16.816 1.00 73.62 94 LEU A O 1
ATOM 715 N N . ALA A 1 95 ? -17.752 -1.650 14.734 1.00 75.88 95 ALA A N 1
ATOM 716 C CA . ALA A 1 95 ? -17.074 -0.529 14.099 1.00 75.88 95 ALA A CA 1
ATOM 717 C C . ALA A 1 95 ? -18.055 0.645 13.996 1.00 75.88 95 ALA A C 1
ATOM 719 O O . ALA A 1 95 ? -18.790 0.770 13.018 1.00 75.88 95 ALA A O 1
ATOM 720 N N . TYR A 1 96 ? -18.094 1.490 15.028 1.00 83.25 96 TYR A N 1
ATOM 721 C CA . TYR A 1 96 ? -18.856 2.736 14.981 1.00 83.25 96 TYR A CA 1
ATOM 722 C C . TYR A 1 96 ? -18.352 3.629 13.842 1.00 83.25 96 TYR A C 1
ATOM 724 O O . TYR A 1 96 ? -17.158 3.651 13.531 1.00 83.25 96 TYR A O 1
ATOM 732 N N . THR A 1 97 ? -19.248 4.425 13.258 1.00 86.75 97 THR A N 1
ATOM 733 C CA . THR A 1 97 ? -18.920 5.343 12.158 1.00 86.75 97 THR A CA 1
ATOM 734 C C . THR A 1 97 ? -17.748 6.268 12.497 1.00 86.75 97 THR A C 1
ATOM 736 O O . THR A 1 97 ? -16.905 6.519 11.641 1.00 86.75 97 THR A O 1
ATOM 739 N N . SER A 1 98 ? -17.638 6.720 13.750 1.00 89.88 98 SER A N 1
ATOM 740 C CA . SER A 1 98 ? -16.521 7.543 14.233 1.00 89.88 98 SER A CA 1
ATOM 741 C C . SER A 1 98 ? -15.175 6.815 14.177 1.00 89.88 98 SER A C 1
ATOM 743 O O . SER A 1 98 ? -14.190 7.378 13.707 1.00 89.88 98 SER A O 1
ATOM 745 N N . ALA A 1 99 ? -15.132 5.546 14.590 1.00 88.62 99 ALA A N 1
ATOM 746 C CA . ALA A 1 99 ? -13.921 4.734 14.526 1.00 88.62 99 ALA A CA 1
ATOM 747 C C . ALA A 1 99 ? -13.479 4.520 13.072 1.00 88.62 99 ALA A C 1
ATOM 749 O O . ALA A 1 99 ? -12.305 4.681 12.754 1.00 88.62 99 ALA A O 1
ATOM 750 N N . ILE A 1 100 ? -14.426 4.259 12.165 1.00 90.94 100 ILE A N 1
ATOM 751 C CA . ILE A 1 100 ? -14.141 4.131 10.728 1.00 90.94 100 ILE A CA 1
ATOM 752 C C . ILE A 1 100 ? -13.606 5.452 10.161 1.00 90.94 100 ILE A C 1
ATOM 754 O O . ILE A 1 100 ? -12.617 5.449 9.431 1.00 90.94 100 ILE A O 1
ATOM 758 N N . GLN A 1 101 ? -14.213 6.588 10.514 1.00 92.88 101 GLN A N 1
ATOM 759 C CA . GLN A 1 101 ? -13.737 7.908 10.091 1.00 92.88 101 GLN A CA 1
ATOM 760 C C . GLN A 1 101 ? -12.309 8.182 10.573 1.00 92.88 101 GLN A C 1
ATOM 762 O O . GLN A 1 101 ? -11.498 8.702 9.806 1.00 92.88 101 GLN A O 1
ATOM 767 N N . HIS A 1 102 ? -11.977 7.787 11.803 1.00 92.62 102 HIS A N 1
ATOM 768 C CA . HIS A 1 102 ? -10.617 7.889 12.326 1.00 92.62 102 HIS A CA 1
ATOM 769 C C . HIS A 1 102 ? -9.642 6.976 11.570 1.00 92.62 102 HIS A C 1
ATOM 771 O O . HIS A 1 102 ? -8.580 7.447 11.168 1.00 92.62 102 HIS A O 1
ATOM 777 N N . CYS A 1 103 ? -10.004 5.719 11.291 1.00 93.12 103 CYS A N 1
ATOM 778 C CA . CYS A 1 103 ? -9.179 4.825 10.469 1.00 93.12 103 CYS A CA 1
ATOM 779 C C . CYS A 1 103 ? -8.937 5.409 9.069 1.00 93.12 103 CYS A C 1
ATOM 781 O O . CYS A 1 103 ? -7.815 5.392 8.567 1.00 93.12 103 CYS A O 1
ATOM 783 N N . VAL A 1 104 ? -9.965 5.992 8.445 1.00 94.75 104 VAL A N 1
ATOM 784 C CA . VAL A 1 104 ? -9.839 6.669 7.146 1.00 94.75 104 VAL A CA 1
ATOM 785 C C . VAL A 1 104 ? -8.908 7.879 7.242 1.00 94.75 104 VAL A C 1
ATOM 787 O O . VAL A 1 104 ? -8.066 8.064 6.364 1.00 94.75 104 VAL A O 1
ATOM 790 N N . ALA A 1 105 ? -9.016 8.692 8.294 1.00 94.56 105 ALA A N 1
ATOM 791 C CA . ALA A 1 105 ? -8.127 9.832 8.511 1.00 94.56 105 ALA A CA 1
ATOM 792 C C . ALA A 1 105 ? -6.662 9.395 8.701 1.00 94.56 105 ALA A C 1
ATOM 794 O O . ALA A 1 105 ? -5.773 9.955 8.058 1.00 94.56 105 ALA A O 1
ATOM 795 N N . LEU A 1 106 ? -6.422 8.349 9.499 1.00 94.81 106 LEU A N 1
ATOM 796 C CA . LEU A 1 106 ? -5.098 7.744 9.687 1.00 94.81 106 LEU A CA 1
ATOM 797 C C . LEU A 1 106 ? -4.530 7.218 8.364 1.00 94.81 106 LEU A C 1
ATOM 799 O O . LEU A 1 106 ? -3.379 7.493 8.025 1.00 94.81 106 LEU A O 1
ATOM 803 N N . THR A 1 107 ? -5.359 6.537 7.572 1.00 95.31 107 THR A N 1
ATOM 804 C CA . THR A 1 107 ? -4.967 6.015 6.255 1.00 95.31 107 THR A CA 1
ATOM 805 C C . THR A 1 107 ? -4.567 7.146 5.310 1.00 95.31 107 THR A C 1
ATOM 807 O O . THR A 1 107 ? -3.540 7.047 4.646 1.00 95.31 107 THR A O 1
ATOM 810 N N . ARG A 1 108 ? -5.309 8.265 5.287 1.00 94.94 108 ARG A N 1
ATOM 811 C CA . ARG A 1 108 ? -4.954 9.452 4.480 1.00 94.94 108 ARG A CA 1
ATOM 812 C C . ARG A 1 108 ? -3.612 10.047 4.879 1.00 94.94 108 ARG A C 1
ATOM 814 O O . ARG A 1 108 ? -2.872 10.503 4.011 1.00 94.94 108 ARG A O 1
ATOM 821 N N . GLN A 1 109 ? -3.312 10.093 6.175 1.00 94.38 109 GLN A N 1
ATOM 822 C CA . GLN A 1 109 ? -2.032 10.607 6.650 1.00 94.38 109 GLN A CA 1
ATOM 823 C C . GLN A 1 109 ? -0.886 9.698 6.194 1.00 94.38 109 GLN A C 1
ATOM 825 O O . GLN A 1 109 ? 0.042 10.172 5.541 1.00 94.38 109 GLN A O 1
ATOM 830 N N . ARG A 1 110 ? -0.998 8.390 6.453 1.00 94.38 110 ARG A N 1
ATOM 831 C CA . ARG A 1 110 ? 0.018 7.399 6.064 1.00 94.38 110 ARG A CA 1
ATOM 832 C C . ARG A 1 110 ? 0.229 7.320 4.562 1.00 94.38 110 ARG A C 1
ATOM 834 O O . ARG A 1 110 ? 1.360 7.234 4.104 1.00 94.38 110 ARG A O 1
ATOM 841 N N . MET A 1 111 ? -0.842 7.428 3.789 1.00 93.81 111 MET A N 1
ATOM 842 C CA . MET A 1 111 ? -0.781 7.457 2.334 1.00 93.81 111 MET A CA 1
ATOM 843 C C . MET A 1 111 ? 0.144 8.566 1.813 1.00 93.81 111 MET A C 1
ATOM 845 O O . MET A 1 111 ? 0.923 8.318 0.901 1.00 93.81 111 MET A O 1
ATOM 849 N N . LYS A 1 112 ? 0.098 9.778 2.384 1.00 92.44 112 LYS A N 1
ATOM 850 C CA . LYS A 1 112 ? 0.964 10.888 1.944 1.00 92.44 112 LYS A CA 1
ATOM 851 C C . LYS A 1 112 ? 2.444 10.592 2.187 1.00 92.44 112 LYS A C 1
ATOM 853 O O . LYS A 1 112 ? 3.277 10.910 1.343 1.00 92.44 112 LYS A O 1
ATOM 858 N N . GLU A 1 113 ? 2.756 9.985 3.329 1.00 93.88 113 GLU A N 1
ATOM 859 C CA . GLU A 1 113 ? 4.115 9.575 3.694 1.00 93.88 113 GLU A CA 1
ATOM 860 C C . GLU A 1 113 ? 4.617 8.469 2.754 1.00 93.88 113 GLU A C 1
ATOM 862 O O . GLU A 1 113 ? 5.691 8.591 2.166 1.00 93.88 113 GLU A O 1
ATOM 867 N N . LEU A 1 114 ? 3.806 7.427 2.546 1.00 93.56 114 LEU A N 1
ATOM 868 C CA . LEU A 1 114 ? 4.146 6.294 1.684 1.00 93.56 114 LEU A CA 1
ATOM 869 C C . LEU A 1 114 ? 4.258 6.684 0.210 1.00 93.56 114 LEU A C 1
ATOM 871 O O . LEU A 1 114 ? 5.158 6.201 -0.472 1.00 93.56 114 LEU A O 1
ATOM 875 N N . GLN A 1 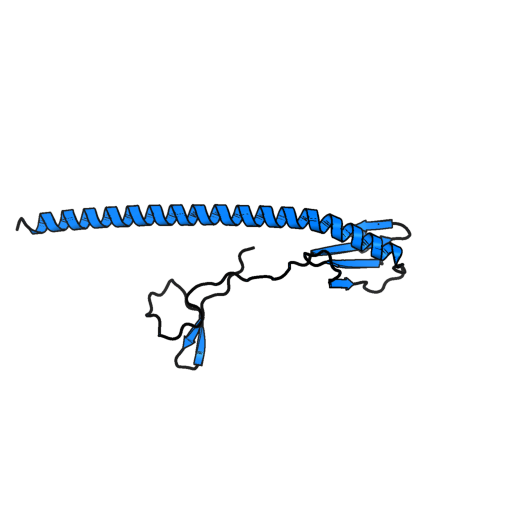115 ? 3.388 7.571 -0.280 1.00 91.75 115 GLN A N 1
ATOM 876 C CA . GLN A 1 115 ? 3.455 8.079 -1.649 1.00 91.75 115 GLN A CA 1
ATOM 877 C C . GLN A 1 115 ? 4.789 8.786 -1.896 1.00 91.75 115 GLN A C 1
ATOM 879 O O . GLN A 1 115 ? 5.454 8.498 -2.885 1.00 91.75 115 GLN A O 1
ATOM 884 N N . LYS A 1 116 ? 5.230 9.634 -0.958 1.00 92.56 116 LYS A N 1
ATOM 885 C CA . LYS A 1 116 ? 6.524 10.316 -1.055 1.00 92.56 116 LYS A CA 1
ATOM 886 C C . LYS A 1 116 ? 7.689 9.324 -1.124 1.00 92.56 116 LYS A C 1
ATOM 888 O O . LYS A 1 116 ? 8.535 9.448 -2.003 1.00 92.56 116 LYS A O 1
ATOM 893 N N . ILE A 1 117 ? 7.708 8.322 -0.242 1.00 93.75 117 ILE A N 1
ATOM 894 C CA . ILE A 1 117 ? 8.756 7.286 -0.231 1.00 93.75 117 ILE A CA 1
ATOM 895 C C . ILE A 1 117 ? 8.756 6.497 -1.548 1.00 93.75 117 ILE A C 1
ATOM 897 O O . ILE A 1 117 ? 9.812 6.212 -2.110 1.00 93.75 117 ILE A O 1
ATOM 901 N N . LEU A 1 118 ? 7.573 6.147 -2.057 1.00 90.69 118 LEU A N 1
ATOM 902 C CA . LEU A 1 118 ? 7.431 5.418 -3.313 1.00 90.69 118 LEU A CA 1
ATOM 903 C C . LEU A 1 118 ? 7.935 6.235 -4.510 1.00 90.69 118 LEU A C 1
ATOM 905 O O . LEU A 1 118 ? 8.600 5.681 -5.389 1.00 90.69 118 LEU A O 1
ATOM 909 N N . ASP A 1 119 ? 7.634 7.532 -4.539 1.00 89.50 119 ASP A N 1
ATOM 910 C CA . ASP A 1 119 ? 8.075 8.445 -5.593 1.00 89.50 119 ASP A CA 1
ATOM 911 C C . ASP A 1 119 ? 9.596 8.633 -5.564 1.00 89.50 119 ASP A C 1
ATOM 913 O O . ASP A 1 119 ? 10.239 8.522 -6.607 1.00 89.50 119 ASP A O 1
ATOM 917 N N . GLU A 1 120 ? 10.183 8.813 -4.377 1.00 91.56 120 GLU A N 1
ATOM 918 C CA . GLU A 1 120 ? 11.638 8.901 -4.180 1.00 91.56 120 GLU A CA 1
ATOM 919 C C . GLU A 1 120 ? 12.359 7.608 -4.593 1.00 91.56 120 GLU A C 1
ATOM 921 O O . GLU A 1 120 ? 13.377 7.639 -5.286 1.00 91.56 120 GLU A O 1
ATOM 926 N N . ALA A 1 121 ? 11.816 6.446 -4.224 1.00 89.44 121 ALA A N 1
ATOM 927 C CA . ALA A 1 121 ? 12.378 5.163 -4.633 1.00 89.44 121 ALA A CA 1
ATOM 928 C C . ALA A 1 121 ? 12.287 4.962 -6.156 1.00 89.44 121 ALA A C 1
ATOM 930 O O . ALA A 1 121 ? 13.201 4.409 -6.777 1.00 89.44 121 ALA A O 1
ATOM 931 N N . ASN A 1 122 ? 11.188 5.400 -6.779 1.00 85.06 122 ASN A N 1
ATOM 932 C CA . ASN A 1 122 ? 11.007 5.295 -8.222 1.00 85.06 122 ASN A CA 1
ATOM 933 C 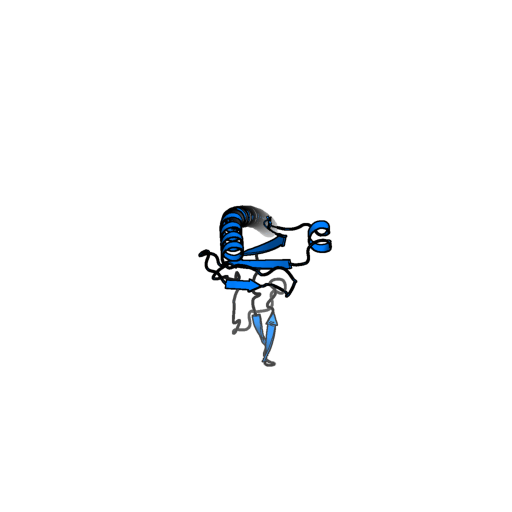C . ASN A 1 122 ? 11.933 6.231 -9.002 1.00 85.06 122 ASN A C 1
ATOM 935 O O . ASN A 1 122 ? 12.515 5.770 -9.986 1.00 85.06 122 ASN A O 1
ATOM 939 N N . SER A 1 123 ? 12.100 7.486 -8.577 1.00 86.19 123 SER A N 1
ATOM 940 C CA . SER A 1 123 ? 12.997 8.437 -9.245 1.00 86.19 123 SER A CA 1
ATOM 941 C C . SER A 1 123 ? 14.454 7.982 -9.160 1.00 86.19 123 SER A C 1
ATOM 943 O O . SER A 1 123 ? 15.114 7.863 -10.191 1.00 86.19 123 SER A O 1
ATOM 945 N N . GLY A 1 124 ? 14.919 7.562 -7.977 1.00 83.19 124 GLY A N 1
ATOM 946 C CA . GLY A 1 124 ? 16.281 7.043 -7.810 1.00 83.19 124 GLY A CA 1
ATOM 947 C C . GLY A 1 124 ? 16.577 5.818 -8.690 1.00 83.19 124 GLY A C 1
ATOM 948 O O . GLY A 1 124 ? 17.666 5.680 -9.250 1.00 83.19 124 GLY A O 1
ATOM 949 N N . MET A 1 125 ? 15.593 4.934 -8.890 1.00 81.31 125 MET A N 1
ATOM 950 C CA . MET A 1 125 ? 15.713 3.809 -9.828 1.00 81.31 125 MET A CA 1
ATOM 951 C C . MET A 1 125 ? 15.679 4.227 -11.309 1.00 81.31 125 MET A C 1
ATOM 953 O O . MET A 1 125 ? 16.142 3.476 -12.177 1.00 81.31 125 MET A O 1
ATOM 957 N N . GLU A 1 126 ? 15.067 5.357 -11.655 1.00 79.69 126 GLU A N 1
ATOM 958 C CA . GLU A 1 126 ? 15.088 5.894 -13.017 1.00 79.69 126 GLU A CA 1
ATOM 959 C C . GLU A 1 126 ? 16.452 6.488 -13.354 1.00 79.69 126 GLU A C 1
ATOM 961 O O . GLU A 1 126 ? 17.020 6.104 -14.382 1.00 79.69 126 GLU A O 1
ATOM 966 N N . ASP A 1 127 ? 17.029 7.249 -12.431 1.00 84.00 127 ASP A N 1
ATOM 967 C CA . ASP A 1 127 ? 18.346 7.866 -12.580 1.00 84.00 127 ASP A CA 1
ATOM 968 C C . ASP A 1 127 ? 19.462 6.820 -12.707 1.00 84.00 127 ASP A C 1
ATOM 970 O O . ASP A 1 127 ? 20.259 6.861 -13.649 1.00 84.00 127 ASP A O 1
ATOM 974 N N . CYS A 1 128 ? 19.476 5.803 -11.836 1.00 78.44 128 CYS A N 1
ATOM 975 C CA . CYS A 1 128 ? 20.463 4.718 -11.896 1.00 78.44 128 CYS A CA 1
ATOM 976 C C . CYS A 1 128 ? 20.439 3.964 -13.237 1.00 78.44 128 CYS A C 1
ATOM 978 O O . CYS A 1 128 ? 21.493 3.609 -13.774 1.00 78.44 128 CYS A O 1
ATOM 980 N N . VAL A 1 129 ? 19.246 3.729 -13.798 1.00 83.75 129 VAL A N 1
ATOM 981 C CA . VAL A 1 129 ? 19.082 3.039 -15.091 1.00 83.75 129 VAL A CA 1
ATOM 982 C C . VAL A 1 129 ? 19.467 3.939 -16.264 1.00 83.75 129 VAL A C 1
ATOM 984 O O . VAL A 1 129 ? 20.042 3.459 -17.242 1.00 83.75 129 VAL A O 1
ATOM 987 N N . ALA A 1 130 ? 19.167 5.237 -16.191 1.00 82.81 130 ALA A N 1
ATOM 988 C CA . ALA A 1 130 ? 19.602 6.197 -17.200 1.00 82.81 130 ALA A CA 1
ATOM 989 C C . ALA A 1 130 ? 21.136 6.264 -17.263 1.00 82.81 130 ALA A C 1
ATOM 991 O O . ALA A 1 130 ? 21.707 6.167 -18.350 1.00 82.81 130 ALA A O 1
ATOM 992 N N . LEU A 1 131 ? 21.797 6.303 -16.101 1.00 87.50 131 LEU A N 1
ATOM 993 C CA . LEU A 1 131 ? 23.255 6.333 -15.999 1.00 87.50 131 LEU A CA 1
ATOM 994 C C . LEU A 1 131 ? 23.906 5.063 -16.571 1.00 87.50 131 LEU A C 1
ATOM 996 O O . LEU A 1 131 ? 24.884 5.143 -17.312 1.00 87.50 131 LEU A O 1
ATOM 1000 N N . THR A 1 132 ? 23.354 3.880 -16.277 1.00 82.56 132 THR A N 1
ATOM 1001 C CA . THR A 1 132 ? 23.871 2.616 -16.837 1.00 82.56 132 THR A CA 1
ATOM 1002 C C . THR A 1 132 ? 23.681 2.544 -18.347 1.00 82.56 132 THR A C 1
ATOM 1004 O O . THR A 1 132 ? 24.597 2.125 -19.049 1.00 82.56 132 THR A O 1
ATOM 1007 N N . ARG A 1 133 ? 22.539 3.001 -18.876 1.00 85.69 133 ARG A N 1
ATOM 1008 C CA . ARG A 1 133 ? 22.330 3.090 -20.331 1.00 85.69 133 ARG A CA 1
ATOM 1009 C C . ARG A 1 133 ? 23.305 4.050 -20.995 1.00 85.69 133 ARG A C 1
ATOM 1011 O O . ARG A 1 133 ? 23.796 3.738 -22.075 1.00 85.69 133 ARG A O 1
ATOM 1018 N N . GLN A 1 134 ? 23.583 5.193 -20.373 1.00 88.88 134 GLN A N 1
ATOM 1019 C CA . GLN A 1 134 ? 24.553 6.147 -20.901 1.00 88.88 134 GLN A CA 1
ATOM 1020 C C . GLN A 1 134 ? 25.955 5.530 -20.953 1.00 88.88 134 GLN A C 1
ATOM 1022 O O . GLN A 1 134 ? 26.579 5.542 -22.010 1.00 88.88 134 GLN A O 1
ATOM 1027 N N . ARG A 1 135 ? 26.395 4.885 -19.865 1.00 92.25 135 ARG A N 1
ATOM 1028 C CA . ARG A 1 135 ? 27.688 4.184 -19.827 1.00 92.25 135 ARG A CA 1
ATOM 1029 C C . ARG A 1 135 ? 27.787 3.060 -20.858 1.00 92.25 135 ARG A C 1
ATOM 1031 O O . ARG A 1 135 ? 28.822 2.920 -21.496 1.00 92.25 135 ARG A O 1
ATOM 1038 N N . MET A 1 136 ? 26.723 2.280 -21.056 1.00 90.12 136 MET A N 1
ATOM 1039 C CA . MET A 1 136 ? 26.709 1.240 -22.094 1.00 90.12 136 MET A CA 1
ATOM 1040 C C . MET A 1 136 ? 26.839 1.830 -23.505 1.00 90.12 136 MET A C 1
ATOM 1042 O O . MET A 1 136 ? 27.576 1.284 -24.318 1.00 90.12 136 MET A O 1
ATOM 1046 N N . LYS A 1 137 ? 26.181 2.961 -23.795 1.00 90.62 137 LYS A N 1
ATOM 1047 C CA . LYS A 1 137 ? 26.320 3.653 -25.089 1.00 90.62 137 LYS A CA 1
ATOM 1048 C C . LYS A 1 137 ? 27.729 4.205 -25.310 1.00 90.62 137 LYS A C 1
ATOM 1050 O O . LYS A 1 137 ? 28.240 4.114 -26.420 1.00 90.62 137 LYS A O 1
ATOM 1055 N N . GLU A 1 138 ? 28.353 4.763 -24.273 1.00 94.25 138 GLU A N 1
ATOM 1056 C CA . GLU A 1 138 ? 29.741 5.241 -24.337 1.00 94.25 138 GLU A CA 1
ATOM 1057 C C . GLU A 1 138 ? 30.717 4.089 -24.614 1.00 94.25 138 GLU A C 1
ATOM 1059 O O . GLU A 1 138 ? 31.556 4.207 -25.503 1.00 94.25 138 GLU A O 1
ATOM 1064 N N . LEU A 1 139 ? 30.562 2.951 -23.926 1.00 93.31 139 LEU A N 1
ATOM 1065 C CA . LEU A 1 139 ? 31.370 1.752 -24.176 1.00 93.31 139 LEU A CA 1
ATOM 1066 C C . LEU A 1 139 ? 31.189 1.212 -25.600 1.00 93.31 139 LEU A C 1
ATOM 1068 O O . LEU A 1 139 ? 32.177 0.848 -26.232 1.00 93.31 139 LEU A O 1
ATOM 1072 N N . GLN A 1 140 ? 29.956 1.197 -26.118 1.00 91.38 140 GLN A N 1
ATOM 1073 C CA . GLN A 1 140 ? 29.697 0.776 -27.496 1.00 91.38 140 GLN A CA 1
ATOM 1074 C C . GLN A 1 140 ? 30.400 1.695 -28.504 1.00 91.38 140 GLN A C 1
ATOM 1076 O O . GLN A 1 140 ? 31.056 1.205 -29.413 1.00 91.38 140 GLN A O 1
ATOM 1081 N N . LYS A 1 141 ? 30.345 3.018 -28.301 1.00 93.62 141 LYS A N 1
ATOM 1082 C CA . LYS A 1 141 ? 31.028 3.988 -29.172 1.00 93.62 141 LYS A CA 1
ATOM 1083 C C . LYS A 1 141 ? 32.543 3.776 -29.196 1.00 93.62 141 LYS A C 1
ATOM 1085 O O . LYS A 1 141 ? 33.144 3.822 -30.261 1.00 93.62 141 LYS A O 1
ATOM 1090 N N . ILE A 1 142 ? 33.149 3.523 -28.033 1.00 94.50 142 ILE A N 1
ATOM 1091 C CA . ILE A 1 142 ? 34.588 3.235 -27.928 1.00 94.50 142 ILE A CA 1
ATOM 1092 C C . ILE A 1 142 ? 34.939 1.952 -28.691 1.00 94.50 142 ILE A C 1
ATOM 1094 O O . ILE A 1 142 ? 35.960 1.902 -29.372 1.00 94.50 142 ILE A O 1
ATOM 1098 N N . LEU A 1 143 ? 34.098 0.918 -28.590 1.00 92.62 143 LEU A N 1
ATOM 1099 C CA . LEU A 1 143 ? 34.292 -0.332 -29.321 1.00 92.62 143 LEU A CA 1
ATOM 1100 C C . LEU A 1 143 ? 34.194 -0.122 -30.840 1.00 92.62 143 LEU A C 1
ATOM 1102 O O . LEU A 1 143 ? 35.025 -0.647 -31.578 1.00 92.62 143 LEU A O 1
ATOM 1106 N N . ASP A 1 144 ? 33.221 0.667 -31.297 1.00 91.81 144 ASP A N 1
ATOM 1107 C CA . ASP A 1 144 ? 33.032 0.974 -32.717 1.00 91.81 144 ASP A CA 1
ATOM 1108 C C . ASP A 1 144 ? 34.234 1.759 -33.282 1.00 91.81 144 ASP A C 1
ATOM 1110 O O . ASP A 1 144 ? 34.746 1.412 -34.345 1.00 91.81 144 ASP A O 1
ATOM 1114 N N . GLU A 1 145 ? 34.745 2.752 -32.541 1.00 92.81 145 GLU A N 1
ATOM 1115 C CA . GLU A 1 145 ? 35.942 3.528 -32.914 1.00 92.81 145 GLU A CA 1
ATOM 1116 C C . GLU A 1 145 ? 37.215 2.660 -32.967 1.00 92.81 145 GLU A C 1
ATOM 1118 O O . GLU A 1 145 ? 38.044 2.804 -33.871 1.00 92.81 145 GLU A O 1
ATOM 1123 N N . ALA A 1 146 ? 37.373 1.727 -32.021 1.00 91.19 146 ALA A N 1
ATOM 1124 C CA . ALA A 1 146 ? 38.497 0.792 -32.004 1.00 91.19 146 ALA A CA 1
ATOM 1125 C C . ALA A 1 146 ? 38.451 -0.201 -33.178 1.00 91.19 146 ALA A C 1
ATOM 1127 O O . ALA A 1 146 ? 39.496 -0.535 -33.740 1.00 91.19 146 ALA A O 1
ATOM 1128 N N . ASN A 1 147 ? 37.255 -0.648 -33.571 1.00 86.56 147 ASN A N 1
ATOM 1129 C CA . ASN A 1 147 ? 37.072 -1.526 -34.725 1.00 86.56 147 ASN A CA 1
ATOM 1130 C C . ASN A 1 147 ? 37.368 -0.800 -36.043 1.00 86.56 147 ASN A C 1
ATOM 1132 O O . ASN A 1 147 ? 38.115 -1.338 -36.856 1.00 86.56 147 ASN A O 1
ATOM 1136 N N . SER A 1 148 ? 36.882 0.436 -36.229 1.00 83.31 148 SER A N 1
ATOM 1137 C CA . SER A 1 148 ? 37.189 1.210 -37.442 1.00 83.31 148 SER A CA 1
ATOM 1138 C C . SER A 1 148 ? 38.688 1.479 -37.596 1.00 83.31 148 SER A C 1
ATOM 1140 O O . SER A 1 148 ? 39.236 1.318 -38.681 1.00 83.31 148 SER A O 1
ATOM 1142 N N . GLY A 1 149 ? 39.383 1.800 -36.498 1.00 82.12 149 GLY A N 1
ATOM 1143 C CA . GLY A 1 149 ? 40.831 2.022 -36.540 1.00 82.12 149 GLY A CA 1
ATOM 1144 C C . GLY A 1 149 ? 41.635 0.763 -36.890 1.00 82.12 149 GLY A C 1
ATOM 1145 O O . GLY A 1 149 ? 42.693 0.861 -37.507 1.00 82.12 149 GLY A O 1
ATOM 1146 N N . MET A 1 150 ? 41.141 -0.427 -36.528 1.00 78.50 150 MET A N 1
ATOM 1147 C CA . MET A 1 150 ? 41.751 -1.699 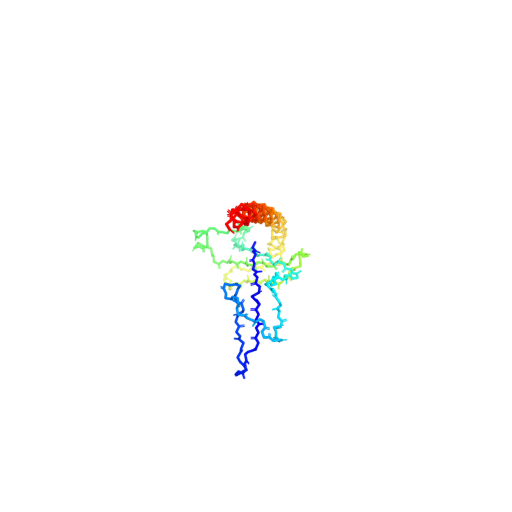-36.933 1.00 78.50 150 MET A CA 1
ATOM 1148 C C . MET A 1 150 ? 41.511 -2.014 -38.414 1.00 78.50 150 MET A C 1
ATOM 1150 O O . MET A 1 150 ? 42.426 -2.501 -39.076 1.00 78.50 150 MET A O 1
ATOM 1154 N N . GLU A 1 151 ? 40.319 -1.730 -38.944 1.00 74.56 151 GLU A N 1
ATOM 1155 C CA . GLU A 1 151 ? 40.009 -1.927 -40.367 1.00 74.56 151 GLU A CA 1
ATOM 1156 C C . GLU A 1 151 ? 40.843 -1.011 -41.275 1.00 74.56 151 GLU A C 1
ATOM 1158 O O . GLU A 1 151 ? 41.346 -1.469 -42.306 1.00 74.56 151 GLU A O 1
ATOM 1163 N N . ASP A 1 152 ? 41.079 0.236 -40.859 1.00 72.44 152 ASP A N 1
ATOM 1164 C CA . ASP A 1 152 ? 41.973 1.165 -41.562 1.00 72.44 152 ASP A CA 1
ATOM 1165 C C . ASP A 1 152 ? 43.419 0.633 -41.595 1.00 72.44 152 ASP A C 1
ATOM 1167 O O . ASP A 1 152 ? 44.069 0.631 -42.642 1.00 72.44 152 ASP A O 1
ATOM 1171 N N . PHE A 1 153 ? 43.907 0.081 -40.477 1.00 67.81 153 PHE A N 1
ATOM 1172 C CA . PHE A 1 153 ? 45.264 -0.472 -40.377 1.00 67.81 153 PHE A CA 1
ATOM 1173 C C . PHE A 1 153 ? 45.461 -1.744 -41.221 1.00 67.81 153 PHE A C 1
ATOM 1175 O O . PHE A 1 153 ? 46.532 -1.965 -41.789 1.00 67.81 153 PHE A O 1
ATOM 1182 N N . ILE A 1 154 ? 44.430 -2.590 -41.320 1.00 71.00 154 ILE A N 1
ATOM 1183 C CA . ILE A 1 154 ? 44.440 -3.793 -42.167 1.00 71.00 154 ILE A CA 1
ATOM 1184 C C . ILE A 1 154 ? 44.386 -3.406 -43.654 1.00 71.00 154 ILE A C 1
ATOM 1186 O O . ILE A 1 154 ? 45.069 -4.024 -44.475 1.00 71.00 154 ILE A O 1
ATOM 1190 N N . SER A 1 155 ? 43.626 -2.365 -43.999 1.00 63.78 155 SER A N 1
ATOM 1191 C CA . SER A 1 155 ? 43.490 -1.873 -45.374 1.00 63.78 155 SER A CA 1
ATOM 1192 C C . SER A 1 155 ? 44.798 -1.277 -45.901 1.00 63.78 155 SER A C 1
ATOM 1194 O O . SER A 1 155 ? 45.230 -1.647 -46.995 1.00 63.78 155 SER A O 1
ATOM 1196 N N . ASP A 1 156 ? 45.494 -0.462 -45.102 1.00 62.22 156 ASP A N 1
ATOM 1197 C CA . ASP A 1 156 ? 46.804 0.095 -45.472 1.00 62.22 156 ASP A CA 1
ATOM 1198 C C . ASP A 1 156 ? 47.859 -0.999 -45.689 1.00 62.22 156 ASP A C 1
ATOM 1200 O O . ASP A 1 156 ? 48.657 -0.927 -46.623 1.00 62.22 156 ASP A O 1
ATOM 1204 N N . HIS A 1 157 ? 47.839 -2.070 -44.891 1.00 59.94 157 HIS A N 1
ATOM 1205 C CA . HIS A 1 157 ? 48.808 -3.158 -45.030 1.00 59.94 157 HIS A CA 1
ATOM 1206 C C . HIS A 1 157 ? 48.551 -4.055 -46.257 1.00 59.94 157 HIS A C 1
ATOM 1208 O O . HIS A 1 157 ? 49.482 -4.691 -46.757 1.00 59.94 157 HIS A O 1
ATOM 1214 N N . SER A 1 158 ? 47.311 -4.090 -46.758 1.00 58.84 158 SER A N 1
ATOM 1215 C CA . SER A 1 158 ? 46.924 -4.808 -47.981 1.00 58.84 158 SER A CA 1
ATOM 1216 C C . SER A 1 158 ? 47.269 -4.060 -49.278 1.00 58.84 158 SER A C 1
ATOM 1218 O O . SER A 1 158 ? 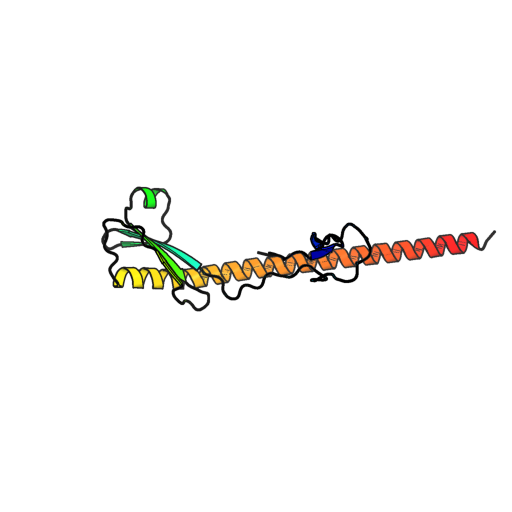47.335 -4.682 -50.333 1.00 58.84 158 SER A O 1
ATOM 1220 N N . ALA A 1 159 ? 47.545 -2.751 -49.204 1.00 57.28 159 ALA A N 1
ATOM 1221 C CA . ALA A 1 159 ? 47.930 -1.922 -50.351 1.00 57.28 159 ALA A CA 1
ATOM 1222 C C . ALA A 1 159 ? 49.438 -1.980 -50.690 1.00 57.28 159 ALA A C 1
ATOM 1224 O O . ALA A 1 159 ? 49.854 -1.476 -51.732 1.00 57.28 159 ALA A O 1
ATOM 1225 N N . PHE A 1 160 ? 50.258 -2.591 -49.825 1.00 55.09 160 PHE A N 1
ATOM 1226 C CA . PHE A 1 160 ? 51.713 -2.739 -49.992 1.00 55.09 160 PHE A CA 1
ATOM 1227 C C . PHE A 1 160 ? 52.156 -4.111 -50.555 1.00 55.09 160 PHE A C 1
ATOM 1229 O O . PHE A 1 160 ? 53.351 -4.429 -50.517 1.00 55.09 160 PHE A O 1
ATOM 1236 N N . HIS A 1 161 ? 51.235 -4.919 -51.096 1.00 48.47 161 HIS A N 1
ATOM 1237 C CA . HIS A 1 161 ? 51.546 -6.171 -51.802 1.00 48.47 161 HIS A CA 1
ATOM 1238 C C . HIS A 1 161 ? 51.028 -6.191 -53.238 1.00 48.47 161 HIS A C 1
ATOM 1240 O O . HIS A 1 161 ? 49.860 -5.807 -53.454 1.00 48.47 161 HIS A O 1
#

Secondary structure (DSSP, 8-state):
---EEPPEEE-TTS-EEE--TTS-----S-BS-SSPEEP--S---EEEEEEEETTEEEES--HHHHHH-S-EEEEEE-TT--EEEEE----SS---HHHHHHHHHHHHHHHHHHHHHHHHHHHHHHHHHHHHHHHHHHHHHHHHHHHHHHHHHHHHHHTT-

Radius of gyration: 28.2 Å; chains: 1; bounding box: 71×32×75 Å

Organism: Quercus suber (NCBI:txid58331)